Protein AF-A0AA41N6S9-F1 (afdb_monomer_lite)

Foldseek 3Di:
DDDDADPVGNPVPPDDDDPKDAFDDDPADVPRPQQKDKDWDWDADPPPRDIDIDIDIDGDDDPSVLGPHIPDDPDDDDDPVRRVVVVVSVVVVVCCVPPPVD

Structure (mmCIF, N/CA/C/O backbone):
data_AF-A0AA41N6S9-F1
#
_entry.id   AF-A0AA41N6S9-F1
#
loop_
_atom_site.group_PDB
_atom_site.id
_atom_site.type_symbol
_atom_site.label_atom_id
_atom_site.label_alt_id
_atom_site.label_comp_id
_atom_site.label_asym_id
_atom_site.label_entity_id
_atom_site.label_seq_id
_atom_site.pdbx_PDB_ins_code
_atom_site.Cartn_x
_atom_site.Cartn_y
_atom_site.Cartn_z
_atom_site.occupancy
_atom_site.B_iso_or_equiv
_atom_site.auth_seq_id
_atom_site.auth_comp_id
_atom_site.auth_asym_id
_atom_site.auth_atom_id
_atom_site.pdbx_PDB_model_num
ATOM 1 N N . MET A 1 1 ? 8.368 -1.977 -15.927 1.00 68.75 1 MET A N 1
ATOM 2 C CA . MET A 1 1 ? 9.531 -1.067 -15.996 1.00 68.75 1 MET A CA 1
ATOM 3 C C . MET A 1 1 ? 9.888 -0.846 -17.454 1.00 68.75 1 MET A C 1
ATOM 5 O O . MET A 1 1 ? 9.870 -1.816 -18.205 1.00 68.75 1 MET A O 1
ATOM 9 N N . LYS A 1 2 ? 10.170 0.396 -17.857 1.00 69.25 2 LYS A N 1
ATOM 10 C CA . LYS A 1 2 ? 10.661 0.712 -19.207 1.00 69.25 2 LYS A CA 1
ATOM 11 C C . LYS A 1 2 ? 12.093 1.226 -19.115 1.00 69.25 2 LYS A C 1
ATOM 13 O O . LYS A 1 2 ? 12.379 2.084 -18.288 1.00 69.25 2 LYS A O 1
ATOM 18 N N . SER A 1 3 ? 12.971 0.669 -19.943 1.00 66.81 3 SER A N 1
ATOM 19 C CA . SER A 1 3 ? 14.410 0.964 -19.979 1.00 66.81 3 SER A CA 1
ATOM 20 C C . SER A 1 3 ? 14.904 1.415 -21.360 1.00 66.81 3 SER A C 1
ATOM 22 O O . SER A 1 3 ? 16.099 1.600 -21.561 1.00 66.81 3 SER A O 1
ATOM 24 N N . GLU A 1 4 ? 14.001 1.553 -22.333 1.00 71.56 4 GLU A N 1
ATOM 25 C CA . GLU A 1 4 ? 14.346 1.915 -23.707 1.00 71.56 4 GLU A CA 1
ATOM 26 C C . GLU A 1 4 ? 14.430 3.438 -23.879 1.00 71.56 4 GLU A C 1
ATOM 28 O O . GLU A 1 4 ? 13.512 4.159 -23.479 1.00 71.56 4 GLU A O 1
ATOM 33 N N . HIS A 1 5 ? 15.497 3.910 -24.533 1.00 67.12 5 HIS A N 1
ATOM 34 C CA . HIS A 1 5 ? 15.625 5.298 -24.978 1.00 67.12 5 HIS A CA 1
ATOM 35 C C . HIS A 1 5 ? 14.588 5.614 -26.062 1.00 67.12 5 HIS A C 1
ATOM 37 O O . HIS A 1 5 ? 14.401 4.832 -27.001 1.00 67.12 5 HIS A O 1
ATOM 43 N N . ASP A 1 6 ? 13.948 6.780 -25.968 1.00 72.69 6 ASP A N 1
ATOM 44 C CA . ASP A 1 6 ? 13.134 7.282 -27.069 1.00 72.69 6 ASP A CA 1
ATOM 45 C C . ASP A 1 6 ? 14.030 7.588 -28.283 1.00 72.69 6 ASP A C 1
ATOM 47 O O . ASP A 1 6 ? 15.103 8.178 -28.166 1.00 72.69 6 ASP A O 1
ATOM 51 N N . LYS A 1 7 ? 13.589 7.174 -29.473 1.00 78.31 7 LYS A N 1
ATOM 52 C CA . LYS A 1 7 ? 14.307 7.429 -30.730 1.00 78.31 7 LYS A CA 1
ATOM 53 C C . LYS A 1 7 ? 14.252 8.904 -31.118 1.00 78.31 7 LYS A C 1
ATOM 55 O O . LYS A 1 7 ? 15.133 9.357 -31.846 1.00 78.31 7 LYS A O 1
ATOM 60 N N . THR A 1 8 ? 13.216 9.621 -30.679 1.00 82.38 8 THR A N 1
ATOM 61 C CA . THR A 1 8 ? 13.043 11.052 -30.955 1.00 82.38 8 THR A CA 1
ATOM 62 C C . THR A 1 8 ? 13.695 11.956 -29.917 1.00 82.38 8 THR A C 1
ATOM 64 O O . THR A 1 8 ? 14.100 13.059 -30.275 1.00 82.38 8 THR A O 1
ATOM 67 N N . ASP A 1 9 ? 13.876 11.476 -28.685 1.00 78.12 9 ASP A N 1
ATOM 68 C CA . ASP A 1 9 ? 14.615 12.176 -27.633 1.00 78.12 9 ASP A CA 1
ATOM 69 C C . ASP A 1 9 ? 15.491 11.203 -26.809 1.00 78.12 9 ASP A C 1
ATOM 71 O O . ASP A 1 9 ? 15.122 10.765 -25.716 1.00 78.12 9 ASP A O 1
ATOM 75 N N . PRO A 1 10 ? 16.670 10.822 -27.332 1.00 76.44 10 PRO A N 1
ATOM 76 C CA . PRO A 1 10 ? 17.529 9.818 -26.707 1.00 76.44 10 PRO A CA 1
ATOM 77 C C . PRO A 1 10 ? 18.147 10.268 -25.375 1.00 76.44 10 PRO A C 1
ATOM 79 O O . PRO A 1 10 ? 18.623 9.417 -24.621 1.00 76.44 10 PRO A O 1
ATOM 82 N N . PHE A 1 11 ? 18.124 11.568 -25.061 1.00 76.50 11 PHE A N 1
ATOM 83 C CA . PHE A 1 11 ? 18.643 12.112 -23.801 1.00 76.50 11 PHE A CA 1
ATOM 84 C C . PHE A 1 11 ? 17.582 12.216 -22.700 1.00 76.50 11 PHE A C 1
ATOM 86 O O . PHE A 1 11 ? 17.940 12.418 -21.545 1.00 76.50 11 PHE A O 1
ATOM 93 N N . PHE A 1 12 ? 16.299 12.042 -23.031 1.00 75.25 12 PHE A N 1
ATOM 94 C CA . PHE A 1 12 ? 15.201 12.096 -22.061 1.00 75.25 12 PHE A CA 1
ATOM 95 C C . PHE A 1 12 ? 15.215 10.936 -21.053 1.00 75.25 12 PHE A C 1
ATOM 97 O O . PHE A 1 12 ? 14.634 11.022 -19.974 1.00 75.25 12 PHE A O 1
ATOM 104 N N . PHE A 1 13 ? 15.874 9.826 -21.386 1.00 70.38 13 PHE A N 1
ATOM 105 C CA . PHE A 1 13 ? 15.968 8.679 -20.491 1.00 70.38 13 PHE A CA 1
ATOM 106 C C . PHE A 1 13 ? 17.070 8.892 -19.446 1.00 70.38 13 PHE A C 1
ATOM 108 O O . PHE A 1 13 ? 18.251 8.679 -19.719 1.00 70.38 13 PHE A O 1
ATOM 115 N N . GLU A 1 14 ? 16.665 9.294 -18.244 1.00 73.00 14 GLU A N 1
ATOM 116 C CA . GLU A 1 14 ? 17.568 9.492 -17.106 1.00 73.00 14 GLU A CA 1
ATOM 117 C C . GLU A 1 14 ? 17.708 8.224 -16.246 1.00 73.00 14 GLU A C 1
ATOM 119 O O . GLU A 1 14 ? 18.780 7.940 -15.714 1.00 73.00 14 GLU A O 1
ATOM 124 N N . SER A 1 15 ? 16.641 7.425 -16.124 1.00 67.38 15 SER A N 1
ATOM 125 C CA . SER A 1 15 ? 16.614 6.156 -15.383 1.00 67.38 15 SER A CA 1
ATOM 126 C C . SER A 1 15 ? 15.370 5.329 -15.735 1.00 67.38 15 SER A C 1
ATOM 128 O O . SER A 1 15 ? 14.391 5.878 -16.252 1.00 67.38 15 SER A O 1
ATOM 130 N N . PRO A 1 16 ? 15.365 4.008 -15.460 1.00 74.00 16 PRO A N 1
ATOM 131 C CA . PRO A 1 16 ? 14.165 3.204 -15.614 1.00 74.00 16 PRO A CA 1
ATOM 132 C C . PRO A 1 16 ? 13.035 3.726 -14.731 1.00 74.00 16 PRO A C 1
ATOM 134 O O . PRO A 1 16 ? 13.245 4.004 -13.554 1.00 74.00 16 PRO A O 1
ATOM 137 N N . TYR A 1 17 ? 11.829 3.799 -15.285 1.00 75.56 17 TYR A N 1
ATOM 138 C CA . TYR A 1 17 ? 10.643 4.215 -14.543 1.00 75.56 17 TYR A CA 1
ATOM 139 C C . TYR A 1 17 ? 9.569 3.125 -14.540 1.00 75.56 17 TYR A C 1
ATOM 141 O O . TYR A 1 17 ? 9.500 2.242 -15.417 1.00 75.56 17 TYR A O 1
ATOM 149 N N . ILE A 1 18 ? 8.734 3.170 -13.505 1.00 78.00 18 ILE A N 1
ATOM 150 C CA . ILE A 1 18 ? 7.579 2.292 -13.344 1.00 78.00 18 ILE A CA 1
ATOM 151 C C . ILE A 1 18 ? 6.487 2.825 -14.275 1.00 78.00 18 ILE A C 1
ATOM 153 O O . ILE A 1 18 ? 6.018 3.942 -14.110 1.00 78.00 18 ILE A O 1
ATOM 157 N N . VAL A 1 19 ? 6.128 2.041 -15.293 1.00 75.88 19 VAL A N 1
ATOM 158 C CA . VAL A 1 19 ? 5.054 2.394 -16.242 1.00 75.88 19 VAL A CA 1
ATOM 159 C C . VAL A 1 19 ? 3.690 2.038 -15.667 1.00 75.88 19 VAL A C 1
ATOM 161 O O . VAL A 1 19 ? 2.729 2.765 -15.856 1.00 75.88 19 VAL A O 1
ATOM 164 N N . ASP A 1 20 ? 3.617 0.884 -15.012 1.00 74.44 20 ASP A N 1
ATOM 165 C CA . ASP A 1 20 ? 2.392 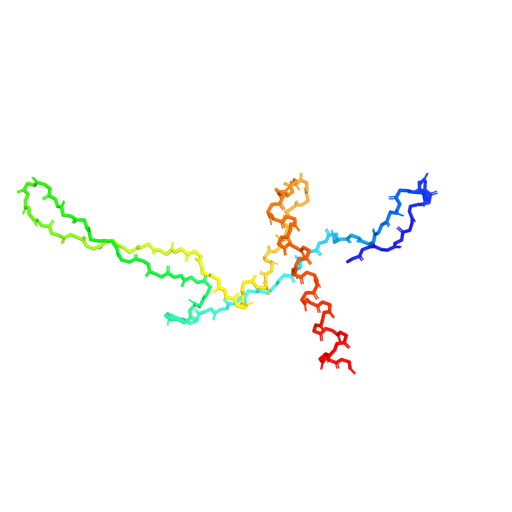0.323 -14.465 1.00 74.44 20 ASP A CA 1
ATOM 166 C C . ASP A 1 20 ? 2.766 -0.728 -13.411 1.00 74.44 20 ASP A C 1
ATOM 168 O O . ASP A 1 20 ? 3.864 -1.309 -13.461 1.00 74.44 20 ASP A O 1
ATOM 172 N N . CYS A 1 21 ? 1.855 -0.981 -12.475 1.00 76.81 21 CYS A N 1
ATOM 173 C CA . CYS A 1 21 ? 1.984 -2.021 -11.470 1.00 76.81 21 CYS A CA 1
ATOM 174 C C . CYS A 1 21 ? 0.652 -2.751 -11.266 1.00 76.81 21 CYS A C 1
ATOM 176 O O . CYS A 1 21 ? -0.391 -2.144 -11.014 1.00 76.81 21 CYS A O 1
ATOM 178 N N . TYR A 1 22 ? 0.705 -4.082 -11.344 1.00 78.69 22 TYR A N 1
ATOM 179 C CA . TYR A 1 22 ? -0.456 -4.953 -11.211 1.00 78.69 22 TYR A CA 1
ATOM 180 C C . TYR A 1 22 ? -0.333 -5.816 -9.961 1.00 78.69 22 TYR A C 1
ATOM 182 O O . TYR A 1 22 ? 0.485 -6.733 -9.902 1.00 78.69 22 TYR A O 1
ATOM 190 N N . GLY A 1 23 ? -1.195 -5.552 -8.986 1.00 80.19 23 GLY A N 1
ATOM 191 C CA . GLY A 1 23 ? -1.431 -6.433 -7.854 1.00 80.19 23 GLY A CA 1
ATOM 192 C C . GLY A 1 23 ? -2.410 -7.575 -8.157 1.00 80.19 23 GLY A C 1
ATOM 193 O O . GLY A 1 23 ? -2.962 -7.723 -9.248 1.00 80.19 23 GLY A O 1
ATOM 194 N N . CYS A 1 24 ? -2.661 -8.375 -7.130 1.00 78.75 24 CYS A N 1
ATOM 195 C CA . CYS A 1 24 ? -3.645 -9.446 -7.067 1.00 78.75 24 CYS A CA 1
ATOM 196 C C . CYS A 1 24 ? -4.784 -9.065 -6.105 1.00 78.75 24 CYS A C 1
ATOM 198 O O . CYS A 1 24 ? -4.611 -8.254 -5.207 1.00 78.75 24 CYS A O 1
ATOM 200 N N . THR A 1 25 ? -5.971 -9.650 -6.220 1.00 76.12 25 THR A N 1
ATOM 201 C CA . THR A 1 25 ? -7.003 -9.489 -5.183 1.00 76.12 25 THR A CA 1
ATOM 202 C C . THR A 1 25 ? -6.805 -10.507 -4.066 1.00 76.12 25 THR A C 1
ATOM 204 O O . THR A 1 25 ? -6.841 -11.713 -4.304 1.00 76.12 25 THR A O 1
ATOM 207 N N . THR A 1 26 ? -6.648 -10.040 -2.827 1.00 73.94 26 THR A N 1
ATOM 208 C CA . THR A 1 26 ? -6.534 -10.916 -1.654 1.00 73.94 26 THR A CA 1
ATOM 209 C C . THR A 1 26 ? -7.904 -11.152 -1.015 1.00 73.94 26 THR A C 1
ATOM 211 O O . THR A 1 26 ? -8.451 -10.275 -0.342 1.00 73.94 26 THR A O 1
ATOM 214 N N . ASP A 1 27 ? -8.448 -12.362 -1.160 1.00 77.00 27 ASP A N 1
ATOM 215 C CA . ASP A 1 27 ? -9.714 -12.757 -0.527 1.00 77.00 27 ASP A CA 1
ATOM 216 C C . ASP A 1 27 ? -9.539 -13.015 0.979 1.00 77.00 27 ASP A C 1
ATOM 218 O O . ASP A 1 27 ? -9.348 -14.138 1.463 1.00 77.00 27 ASP A O 1
ATOM 222 N N . GLY A 1 28 ? -9.608 -11.940 1.762 1.00 73.19 28 GLY A N 1
ATOM 223 C CA . GLY A 1 28 ? -9.562 -12.009 3.217 1.00 73.19 28 GLY A CA 1
ATOM 224 C C . GLY A 1 28 ? -10.784 -12.729 3.797 1.00 73.19 28 GLY A C 1
ATOM 225 O O . GLY A 1 28 ? -11.911 -12.241 3.722 1.00 73.19 28 GLY A O 1
ATOM 226 N N . LYS A 1 29 ? -10.575 -13.863 4.479 1.00 80.75 29 LYS A N 1
ATOM 227 C CA . LYS A 1 29 ? -11.641 -14.502 5.275 1.00 80.75 29 LYS A CA 1
ATOM 228 C C . LYS A 1 29 ? -12.112 -13.552 6.386 1.00 80.75 29 LYS A C 1
ATOM 230 O O . LYS A 1 29 ? -11.317 -12.797 6.948 1.00 80.75 29 LYS A O 1
ATOM 235 N N . LYS A 1 30 ? -13.397 -13.622 6.760 1.00 80.88 30 LYS A N 1
ATOM 236 C CA . LYS A 1 30 ? -13.989 -12.785 7.825 1.00 80.88 30 LYS A CA 1
ATOM 237 C C . LYS A 1 30 ? -13.106 -12.777 9.082 1.00 80.88 30 LYS A C 1
ATOM 239 O O . LYS A 1 30 ? -12.785 -13.833 9.621 1.00 80.88 30 LYS A O 1
ATOM 244 N N . GLY A 1 31 ? -12.724 -11.581 9.534 1.00 79.38 31 GLY A N 1
ATOM 245 C CA . GLY A 1 31 ? -11.876 -11.380 10.716 1.00 79.38 31 GLY A CA 1
ATOM 246 C C . GLY A 1 31 ? -10.379 -11.649 10.516 1.00 79.38 31 GLY A C 1
ATOM 247 O O . GLY A 1 31 ? -9.636 -11.568 11.487 1.00 79.38 31 GLY A O 1
ATOM 248 N N . ARG A 1 32 ? -9.933 -11.961 9.292 1.00 84.00 32 ARG A N 1
ATOM 249 C CA . ARG A 1 32 ? -8.524 -12.228 8.948 1.00 84.00 32 ARG A CA 1
ATOM 250 C C . ARG A 1 32 ? -7.946 -11.266 7.912 1.00 84.00 32 ARG A C 1
ATOM 252 O O . ARG A 1 32 ? -6.823 -11.466 7.468 1.00 84.00 32 ARG A O 1
ATOM 259 N N . ASN A 1 33 ? -8.688 -10.231 7.526 1.00 85.38 33 ASN A N 1
ATOM 260 C CA . ASN A 1 33 ? -8.123 -9.176 6.699 1.00 85.38 33 ASN A CA 1
ATOM 261 C C . ASN A 1 33 ? -7.180 -8.319 7.559 1.00 85.38 33 ASN A C 1
ATOM 263 O O . ASN A 1 33 ? -7.636 -7.500 8.353 1.00 85.38 33 ASN A O 1
ATOM 267 N N . VAL A 1 34 ? -5.877 -8.557 7.416 1.00 87.31 34 VAL A N 1
ATOM 268 C CA . VAL A 1 34 ? -4.805 -7.853 8.137 1.00 87.31 34 VAL A CA 1
ATOM 269 C C . VAL A 1 34 ? -4.461 -6.491 7.527 1.00 87.31 34 VAL A C 1
ATOM 271 O O . VAL A 1 34 ? -3.783 -5.703 8.176 1.00 87.31 34 VAL A O 1
ATOM 274 N N . MET A 1 35 ? -4.976 -6.183 6.332 1.00 85.56 35 MET A N 1
ATOM 275 C CA . MET A 1 35 ? -4.809 -4.880 5.671 1.00 85.56 35 MET A CA 1
ATOM 276 C C . MET A 1 35 ? -5.758 -3.813 6.239 1.00 85.56 35 MET A C 1
ATOM 278 O O . MET A 1 35 ? -5.643 -2.635 5.913 1.00 85.56 35 MET A O 1
ATOM 282 N N . VAL A 1 36 ? -6.714 -4.199 7.096 1.00 87.38 36 VAL A N 1
ATOM 283 C CA . VAL A 1 36 ? -7.674 -3.278 7.720 1.00 87.38 36 VAL A CA 1
ATOM 284 C C . VAL A 1 36 ? -7.718 -3.457 9.232 1.00 87.38 36 VAL A C 1
ATOM 286 O O . VAL A 1 36 ? -7.852 -4.558 9.765 1.00 87.38 36 VAL A O 1
ATOM 289 N N . LYS A 1 37 ? -7.676 -2.339 9.956 1.00 89.31 37 LYS A N 1
ATOM 290 C CA . LYS A 1 37 ? -7.826 -2.297 11.408 1.00 89.31 37 LYS A CA 1
ATOM 291 C C . LYS A 1 37 ? -9.208 -1.785 11.778 1.00 89.31 37 LYS A C 1
ATOM 293 O O . LYS A 1 37 ? -9.687 -0.762 11.294 1.00 89.31 37 LYS A O 1
ATOM 298 N N . THR A 1 38 ? -9.861 -2.498 12.689 1.00 90.19 38 THR A N 1
ATOM 299 C CA . THR A 1 38 ? -11.194 -2.141 13.181 1.00 90.19 38 THR A CA 1
ATOM 300 C C . THR A 1 38 ? -11.085 -1.307 14.459 1.00 90.19 38 THR A C 1
ATOM 302 O O . THR A 1 38 ? -10.718 -1.816 15.516 1.00 90.19 38 THR A O 1
ATOM 305 N N . ILE A 1 39 ? -11.444 -0.026 14.385 1.00 91.50 39 ILE A N 1
ATOM 306 C CA . ILE A 1 39 ? -11.454 0.907 15.516 1.00 91.50 39 ILE A CA 1
ATOM 307 C C . ILE A 1 39 ? -12.876 1.015 16.074 1.00 91.50 39 ILE A C 1
ATOM 309 O O . ILE A 1 39 ? -13.816 1.380 15.366 1.00 91.50 39 ILE A O 1
ATOM 313 N N . LYS A 1 40 ? -13.035 0.743 17.373 1.00 92.75 40 LYS A N 1
ATOM 314 C CA . LYS A 1 40 ? -14.300 0.932 18.100 1.00 92.75 40 LYS A CA 1
ATOM 315 C C . LYS A 1 40 ? -14.295 2.288 18.803 1.00 92.75 40 LYS A C 1
ATOM 317 O O . LYS A 1 40 ? -13.472 2.522 19.682 1.00 92.75 40 LYS A O 1
ATOM 322 N N . LYS A 1 41 ? -15.236 3.167 18.457 1.00 91.81 41 LYS A N 1
ATOM 323 C CA . LYS A 1 41 ? -15.457 4.453 19.133 1.00 91.81 41 LYS A CA 1
ATOM 324 C C . LYS A 1 41 ? -16.760 4.411 19.919 1.00 91.81 41 LYS A C 1
ATOM 326 O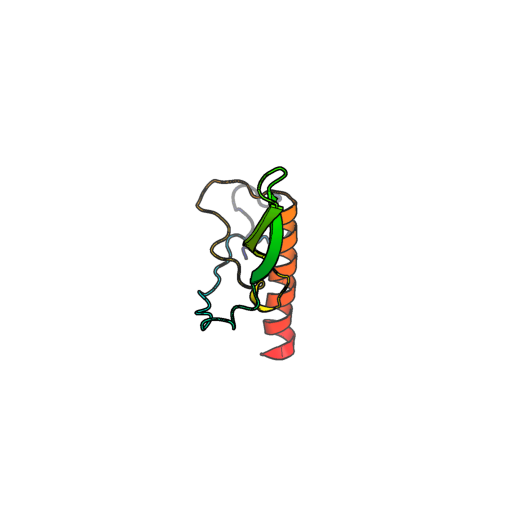 O . LYS A 1 41 ? -17.817 4.117 19.368 1.00 91.81 41 LYS A O 1
ATOM 331 N N . LYS A 1 42 ? -16.696 4.720 21.214 1.00 91.69 42 LYS A N 1
ATOM 332 C CA . LYS A 1 42 ? -17.886 4.861 22.061 1.00 91.69 42 LYS A CA 1
ATOM 333 C C . LYS A 1 42 ? -18.374 6.305 21.999 1.00 91.69 42 LYS A C 1
ATOM 335 O O . LYS A 1 42 ? -17.630 7.220 22.333 1.00 91.69 42 LYS A O 1
ATOM 340 N N . GLN A 1 43 ? -19.621 6.504 21.599 1.00 90.19 43 GLN A N 1
ATOM 341 C CA . GLN A 1 43 ? -20.289 7.799 21.593 1.00 90.19 43 GLN A CA 1
ATOM 342 C C . GLN A 1 43 ? -21.372 7.802 22.672 1.00 90.19 43 GLN A C 1
ATOM 344 O O . GLN A 1 43 ? -22.272 6.961 22.661 1.00 90.19 43 GLN A O 1
ATOM 349 N N . LYS A 1 44 ? -21.290 8.750 23.608 1.00 91.62 44 LYS A N 1
ATOM 350 C CA . LYS A 1 44 ? -22.297 8.947 24.657 1.00 91.62 44 LYS A CA 1
ATOM 351 C C . LYS A 1 44 ? -23.195 10.125 24.293 1.00 91.62 44 LYS A C 1
ATOM 353 O O . LYS A 1 44 ? -22.703 11.222 24.037 1.00 91.62 44 LYS A O 1
ATOM 358 N N . HIS A 1 45 ? -24.508 9.912 24.289 1.00 90.62 45 HIS A N 1
ATOM 359 C CA . HIS A 1 45 ? -25.465 10.989 24.046 1.00 90.62 45 HIS A CA 1
ATOM 360 C C . HIS A 1 45 ? -25.554 11.916 25.269 1.00 90.62 45 HIS A C 1
ATOM 362 O O . HIS A 1 45 ? -25.866 11.455 26.369 1.00 90.62 45 HIS A O 1
ATOM 368 N N . LYS A 1 46 ? -25.365 13.231 25.078 1.00 82.38 46 LYS A N 1
ATOM 369 C CA . LYS A 1 46 ? -25.302 14.261 26.143 1.00 82.38 46 LYS A CA 1
ATOM 370 C C . LYS A 1 46 ? -26.628 14.547 26.889 1.00 82.38 46 LYS A C 1
ATOM 372 O O . LYS A 1 46 ? -26.738 15.549 27.570 1.00 82.38 46 LYS A O 1
ATOM 377 N N . GLY A 1 47 ? -27.623 13.665 26.803 1.00 85.12 47 GLY A N 1
ATOM 378 C CA . GLY A 1 47 ? -28.946 13.874 27.418 1.00 85.12 47 GLY A CA 1
ATOM 379 C C . GLY A 1 47 ? -29.566 12.574 27.915 1.00 85.12 47 GLY A C 1
ATOM 380 O O . GLY A 1 47 ? -29.813 12.413 29.099 1.00 85.12 47 GLY A O 1
ATOM 381 N N . ARG A 1 48 ? -29.709 11.580 27.029 1.00 84.56 48 ARG A N 1
ATOM 382 C CA . ARG A 1 48 ? -30.187 10.236 27.394 1.00 84.56 48 ARG A CA 1
ATOM 383 C C . ARG A 1 48 ? -29.161 9.348 28.109 1.00 84.56 48 ARG A C 1
ATOM 385 O O . ARG A 1 48 ? -29.505 8.243 28.504 1.00 84.56 48 ARG A O 1
ATOM 392 N N . GLY A 1 49 ? -27.892 9.753 28.207 1.00 86.31 49 GLY A N 1
ATOM 393 C CA . GLY A 1 49 ? -26.828 8.955 28.837 1.00 86.31 49 GLY A CA 1
ATOM 394 C C . GLY A 1 49 ? -26.452 7.659 28.100 1.00 86.31 49 GLY A C 1
ATOM 395 O O . GLY A 1 49 ? -25.425 7.063 28.418 1.00 86.31 49 GLY A O 1
ATOM 396 N N . THR A 1 50 ? -27.230 7.253 27.091 1.00 88.12 50 THR A N 1
ATOM 397 C CA . THR A 1 50 ? -27.018 6.054 26.281 1.00 88.12 50 THR A CA 1
ATOM 398 C C . THR A 1 50 ? -25.672 6.107 25.565 1.00 88.12 50 THR A C 1
ATOM 400 O O . THR A 1 50 ? -25.335 7.100 24.910 1.00 88.12 50 THR A O 1
ATOM 403 N N . VAL A 1 51 ? -24.919 5.013 25.669 1.00 90.56 51 VAL A N 1
ATOM 404 C CA . VAL A 1 51 ? -23.642 4.814 24.980 1.00 90.56 51 VAL A CA 1
ATOM 405 C C . VAL A 1 51 ? -23.877 3.913 23.773 1.00 90.56 51 VAL A C 1
ATOM 407 O O . VAL A 1 51 ? -24.384 2.803 23.916 1.00 90.56 51 VAL A O 1
ATOM 410 N N . ARG A 1 52 ? -23.496 4.377 22.583 1.00 91.06 52 ARG A N 1
ATOM 411 C CA . ARG A 1 52 ? -23.449 3.566 21.359 1.00 91.06 52 ARG A CA 1
ATOM 412 C C . ARG A 1 52 ? -21.997 3.328 20.968 1.00 91.06 52 ARG A C 1
ATOM 414 O O . ARG A 1 52 ? -21.164 4.220 21.107 1.00 91.06 52 ARG A O 1
ATOM 421 N N . THR A 1 53 ? -21.692 2.129 20.483 1.00 92.06 53 THR A N 1
ATOM 422 C CA . THR A 1 53 ? -20.367 1.810 19.938 1.00 92.06 53 THR A CA 1
ATOM 423 C C . TH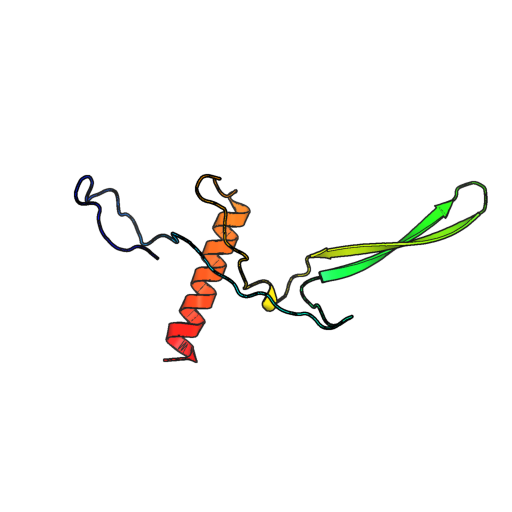R A 1 53 ? -20.448 1.838 18.421 1.00 92.06 53 THR A C 1
ATOM 425 O O . THR A 1 53 ? -21.202 1.069 17.835 1.00 92.06 53 THR A O 1
ATOM 428 N N . PHE A 1 54 ? -19.669 2.717 17.801 1.00 91.62 54 PHE A N 1
ATOM 429 C CA . PHE A 1 54 ? -19.480 2.776 16.359 1.00 91.62 54 PHE A CA 1
ATOM 430 C C . PHE A 1 54 ? -18.187 2.070 15.985 1.00 91.62 54 PHE A C 1
ATOM 432 O O . PHE A 1 54 ? -17.173 2.192 16.677 1.00 91.62 54 PHE A O 1
ATOM 439 N N . THR A 1 55 ? -18.227 1.341 14.880 1.00 91.31 55 THR A N 1
ATOM 440 C CA . THR A 1 55 ? -17.092 0.568 14.389 1.00 91.31 55 THR A CA 1
ATOM 441 C C . THR A 1 55 ? -16.639 1.172 13.069 1.00 91.31 55 THR A C 1
ATOM 443 O O . THR A 1 55 ? -17.432 1.240 12.135 1.00 91.31 55 THR A O 1
ATOM 446 N N . LYS A 1 56 ? -15.390 1.637 12.995 1.00 90.56 56 LYS A N 1
ATOM 447 C CA . LYS A 1 56 ? -14.782 2.176 11.773 1.00 90.56 56 LYS A CA 1
ATOM 448 C C . LYS A 1 56 ? -13.650 1.254 11.341 1.00 90.56 56 LYS A C 1
ATOM 450 O O . LYS A 1 56 ? -12.799 0.919 12.161 1.00 90.56 56 LYS A O 1
ATOM 455 N N . GLN A 1 57 ? -13.640 0.858 10.075 1.00 88.88 57 GLN A N 1
ATOM 456 C CA . GLN A 1 57 ? -12.475 0.214 9.475 1.00 88.88 57 GLN A CA 1
ATOM 457 C C . GLN A 1 57 ? -11.552 1.300 8.925 1.00 88.88 57 GLN A C 1
ATOM 459 O O . GLN A 1 57 ? -12.023 2.268 8.326 1.00 88.88 57 GLN A O 1
ATOM 464 N N . VAL A 1 58 ? -10.259 1.167 9.191 1.00 89.88 58 VAL A N 1
ATOM 465 C CA . VAL A 1 58 ? -9.205 2.018 8.634 1.00 89.88 58 VAL A CA 1
ATOM 466 C C . VAL A 1 58 ? -8.129 1.125 8.018 1.00 89.88 58 VAL A C 1
ATOM 468 O O . VAL A 1 58 ? -7.981 -0.008 8.485 1.00 89.88 58 VAL A O 1
ATOM 471 N N . PRO A 1 59 ? -7.389 1.598 7.003 1.00 87.25 59 PRO A N 1
ATOM 472 C CA . PRO A 1 59 ? -6.213 0.890 6.511 1.00 87.25 59 PRO A CA 1
ATOM 473 C C . PRO A 1 59 ? -5.237 0.571 7.651 1.00 87.25 59 PRO A C 1
ATOM 475 O O . PRO A 1 59 ? -5.149 1.310 8.636 1.00 87.25 59 PRO A O 1
ATOM 478 N N . SER A 1 60 ? -4.552 -0.560 7.537 1.00 87.94 60 SER A N 1
ATOM 479 C CA . SER A 1 60 ? -3.500 -0.994 8.453 1.00 87.94 60 SER A CA 1
ATOM 480 C C . SER A 1 60 ? -2.231 -1.251 7.662 1.00 87.94 60 SER A C 1
ATOM 482 O O . SER A 1 60 ? -2.289 -1.824 6.578 1.00 87.94 60 SER A O 1
ATOM 484 N N . GLU A 1 61 ? -1.090 -0.901 8.243 1.00 86.50 61 GLU A N 1
ATOM 485 C CA . GLU A 1 61 ? 0.202 -1.310 7.705 1.00 86.50 61 GLU A CA 1
ATOM 486 C C . GLU A 1 61 ? 0.331 -2.830 7.824 1.00 86.50 61 GLU A C 1
ATOM 488 O O . GLU A 1 61 ? 0.145 -3.417 8.897 1.00 86.50 61 GLU A O 1
ATOM 493 N N . SER A 1 62 ? 0.566 -3.475 6.688 1.00 86.25 62 SER A N 1
ATOM 494 C CA . SER A 1 62 ? 0.704 -4.916 6.560 1.00 86.25 62 SER A CA 1
ATOM 495 C C . SER A 1 62 ? 1.611 -5.213 5.379 1.00 86.25 62 SER A C 1
ATOM 497 O O . SER A 1 62 ? 1.594 -4.483 4.395 1.00 86.25 62 SER A O 1
ATOM 499 N N . PHE A 1 63 ? 2.330 -6.334 5.427 1.00 85.62 63 PHE A N 1
ATOM 500 C CA . PHE A 1 63 ? 3.047 -6.828 4.254 1.00 85.62 63 PHE A CA 1
ATOM 501 C C . PHE A 1 63 ? 2.107 -7.012 3.053 1.00 85.62 63 PHE A C 1
ATOM 503 O O . PHE A 1 63 ? 2.488 -6.726 1.936 1.00 85.62 63 PHE A O 1
ATOM 510 N N . PHE A 1 64 ? 0.847 -7.404 3.265 1.00 81.81 64 PHE A N 1
ATOM 511 C CA . PHE A 1 64 ? -0.119 -7.579 2.171 1.00 81.81 64 PHE A CA 1
ATOM 512 C C . PHE A 1 64 ? -0.595 -6.264 1.533 1.00 81.81 64 PHE A C 1
ATOM 514 O O . PHE A 1 64 ? -1.318 -6.313 0.541 1.00 81.81 64 PHE A O 1
ATOM 521 N N . THR A 1 65 ? -0.198 -5.114 2.086 1.00 79.12 65 THR A N 1
ATOM 522 C CA . THR A 1 65 ? -0.363 -3.804 1.443 1.00 79.12 65 THR A CA 1
ATOM 523 C C . THR A 1 65 ? 0.597 -3.635 0.257 1.00 79.12 65 THR A C 1
ATOM 525 O O . THR A 1 65 ? 0.300 -2.826 -0.614 1.00 79.12 65 THR A O 1
ATOM 528 N N . PHE A 1 66 ? 1.660 -4.456 0.175 1.00 77.38 66 PHE A N 1
ATOM 529 C CA . PHE A 1 66 ? 2.532 -4.676 -0.993 1.00 77.38 66 PHE A CA 1
ATOM 530 C C . PHE A 1 66 ? 1.754 -5.349 -2.133 1.00 77.38 66 PHE A C 1
ATOM 532 O O . PHE A 1 66 ? 1.949 -6.509 -2.498 1.00 77.38 66 PHE A O 1
ATOM 539 N N . ASN A 1 67 ? 0.709 -4.689 -2.589 1.00 69.50 67 ASN A N 1
ATOM 540 C CA . ASN A 1 67 ? -0.212 -5.249 -3.546 1.00 69.50 67 ASN A CA 1
ATOM 541 C C . ASN A 1 67 ? -0.947 -4.100 -4.224 1.00 69.50 67 ASN A C 1
ATOM 543 O O . ASN A 1 67 ? -2.136 -3.891 -3.957 1.00 69.50 67 ASN A O 1
ATOM 547 N N . PRO A 1 68 ? -0.228 -3.311 -5.038 1.00 63.00 68 PRO A N 1
ATOM 548 C CA . PRO A 1 68 ? -0.785 -2.139 -5.684 1.00 63.00 68 PRO A CA 1
ATOM 549 C C . PRO A 1 68 ? -1.929 -2.588 -6.593 1.00 63.00 68 PRO A C 1
ATOM 551 O O . PRO A 1 68 ? -1.743 -3.118 -7.688 1.00 63.00 68 PRO A O 1
ATOM 554 N N . LEU A 1 69 ? -3.159 -2.432 -6.104 1.00 55.44 69 LEU A N 1
ATOM 555 C CA . LEU A 1 69 ? -4.354 -2.466 -6.935 1.00 55.44 69 LEU A CA 1
ATOM 556 C C . LEU A 1 69 ? -4.129 -1.399 -7.996 1.00 55.44 69 LEU A C 1
ATOM 558 O O . LEU A 1 69 ? -3.982 -0.253 -7.591 1.00 55.44 69 LEU A O 1
ATOM 562 N N . LYS A 1 70 ? -4.034 -1.811 -9.273 1.00 54.38 70 LYS A N 1
ATOM 563 C CA . LYS A 1 70 ? -3.705 -0.990 -10.454 1.00 54.38 70 LYS A CA 1
ATOM 564 C C . LYS A 1 70 ? -3.426 0.462 -10.097 1.00 54.38 70 LYS A C 1
ATOM 566 O O . LYS A 1 70 ? -4.372 1.206 -9.825 1.00 54.38 70 LYS A O 1
ATOM 571 N N . ALA A 1 71 ? -2.151 0.834 -10.107 1.00 52.81 71 ALA A N 1
ATOM 572 C CA . ALA A 1 71 ? -1.773 2.226 -9.992 1.00 52.81 71 ALA A CA 1
ATOM 573 C C . ALA A 1 71 ? -2.355 2.971 -11.193 1.00 52.81 71 ALA A C 1
ATOM 575 O O . ALA A 1 71 ? -1.737 3.034 -12.243 1.00 52.81 71 ALA A O 1
ATOM 576 N N . LEU A 1 72 ? -3.549 3.523 -10.981 1.00 51.84 72 LEU A N 1
ATOM 577 C CA . LEU A 1 72 ? -4.137 4.584 -11.769 1.00 51.84 72 LEU A CA 1
ATOM 578 C C . LEU A 1 72 ? -4.575 4.179 -13.191 1.00 51.84 72 LEU A C 1
ATOM 580 O O . LEU A 1 72 ? -3.890 3.490 -13.936 1.00 51.84 72 LEU A O 1
ATOM 584 N N . GLY A 1 73 ? -5.792 4.569 -13.573 1.00 51.62 73 GLY A N 1
ATOM 585 C CA . GLY A 1 73 ? -6.206 4.476 -14.974 1.00 51.62 73 GLY A CA 1
ATOM 586 C C . GLY A 1 73 ? -5.362 5.417 -15.836 1.00 51.62 73 GLY A C 1
ATOM 587 O O . GLY A 1 73 ? -4.843 6.407 -15.324 1.00 51.62 73 GLY A O 1
ATOM 588 N N . ASP A 1 74 ? -5.256 5.122 -17.134 1.00 49.28 74 ASP A N 1
ATOM 589 C CA . ASP A 1 74 ? -4.550 5.9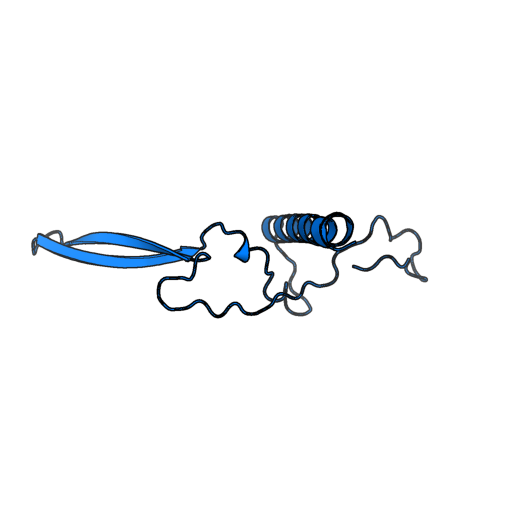58 -18.112 1.00 49.28 74 ASP A CA 1
ATOM 590 C C . ASP A 1 74 ? -4.965 7.442 -17.977 1.00 49.28 74 ASP A C 1
ATOM 592 O O . ASP A 1 74 ? -6.039 7.835 -18.439 1.00 49.28 74 ASP A O 1
ATOM 596 N N . GLY A 1 75 ? -4.122 8.273 -17.348 1.00 54.34 75 GLY A N 1
ATOM 597 C CA . GLY A 1 75 ? -4.224 9.738 -17.406 1.00 54.34 75 GLY A CA 1
ATOM 598 C C . GLY A 1 75 ? -4.404 10.521 -16.100 1.00 54.34 75 GLY A C 1
ATOM 599 O O . GLY A 1 75 ? -4.439 11.749 -16.176 1.00 54.34 75 GLY A O 1
ATOM 600 N N . GLU A 1 76 ? -4.494 9.897 -14.924 1.00 60.56 76 GLU A N 1
ATOM 601 C CA . GLU A 1 76 ? -4.362 10.652 -13.664 1.00 60.56 76 GLU A CA 1
ATOM 602 C C . GLU A 1 76 ? -2.869 10.750 -13.278 1.00 60.56 76 GLU A C 1
ATOM 604 O O . GLU A 1 76 ? -2.081 9.852 -13.569 1.00 60.56 76 GLU A O 1
ATOM 609 N N . SER A 1 77 ? -2.447 11.862 -12.674 1.00 67.38 77 SER A N 1
ATOM 610 C CA . SER A 1 77 ? -1.117 11.994 -12.065 1.00 67.38 77 SER A CA 1
ATOM 611 C C . SER A 1 77 ? -1.174 11.483 -10.628 1.00 67.38 77 SER A C 1
ATOM 613 O O . SER A 1 77 ? -2.095 11.853 -9.895 1.00 67.38 77 SER A O 1
ATOM 615 N N . LEU A 1 78 ? -0.202 10.673 -10.218 1.00 72.75 78 LEU A N 1
ATOM 616 C CA . LEU A 1 78 ? -0.062 10.265 -8.823 1.00 72.75 78 LEU A CA 1
ATOM 617 C C . LEU A 1 78 ? 0.353 11.464 -7.962 1.00 72.75 78 LEU A C 1
ATOM 619 O O . LEU A 1 78 ? 1.022 12.381 -8.432 1.00 72.75 78 LEU A O 1
ATOM 623 N N . ASP A 1 79 ? -0.079 11.477 -6.704 1.00 84.06 79 ASP A N 1
ATOM 624 C CA . ASP A 1 79 ? 0.505 12.373 -5.710 1.00 84.06 79 ASP A CA 1
ATOM 625 C C . ASP A 1 79 ? 1.879 11.848 -5.252 1.00 84.06 79 ASP A C 1
ATOM 627 O O . ASP A 1 79 ? 2.192 10.669 -5.417 1.00 84.06 79 ASP A O 1
ATOM 631 N N . GLU A 1 80 ? 2.692 12.722 -4.657 1.00 84.81 80 GLU A N 1
ATOM 632 C CA . GLU A 1 80 ? 4.069 12.416 -4.243 1.00 84.81 80 GLU A CA 1
ATOM 633 C C . GLU A 1 80 ? 4.156 11.234 -3.252 1.00 84.81 80 GLU A C 1
ATOM 635 O O . GLU A 1 80 ? 5.073 10.416 -3.350 1.00 84.81 80 GLU A O 1
ATOM 640 N N . ASP A 1 81 ? 3.178 11.076 -2.347 1.00 83.44 81 ASP A N 1
ATOM 641 C CA . ASP A 1 81 ? 3.152 9.956 -1.394 1.00 83.44 81 ASP A CA 1
ATOM 642 C C . ASP A 1 81 ? 2.868 8.629 -2.118 1.00 83.44 81 ASP A C 1
ATOM 644 O O . ASP A 1 81 ? 3.456 7.584 -1.803 1.00 83.44 81 ASP A O 1
ATOM 648 N N . SER A 1 82 ? 1.979 8.663 -3.114 1.00 80.94 82 SER A N 1
ATOM 649 C CA . SER A 1 82 ? 1.685 7.515 -3.973 1.00 80.94 82 SER A CA 1
ATOM 650 C C . SER A 1 82 ? 2.883 7.132 -4.851 1.00 80.94 82 SER A C 1
ATOM 652 O O . SER A 1 82 ? 3.188 5.943 -4.973 1.00 80.94 82 SER A O 1
ATOM 654 N N . GLU A 1 83 ? 3.604 8.107 -5.416 1.00 81.81 83 GLU A N 1
ATOM 655 C CA . GLU A 1 83 ? 4.842 7.861 -6.174 1.00 81.81 83 GLU A CA 1
ATOM 656 C C . GLU A 1 83 ? 5.925 7.227 -5.295 1.00 81.81 83 GLU A C 1
ATOM 658 O O . GLU A 1 83 ? 6.522 6.214 -5.670 1.00 81.81 83 GLU A O 1
ATOM 663 N N . PHE A 1 84 ? 6.130 7.767 -4.091 1.00 84.06 84 PHE A N 1
ATOM 664 C CA . PHE A 1 84 ? 7.088 7.223 -3.132 1.00 84.06 84 PHE A CA 1
ATOM 665 C C . PHE A 1 84 ? 6.740 5.783 -2.734 1.00 84.06 84 PHE A C 1
ATOM 667 O O . PHE A 1 84 ? 7.612 4.912 -2.698 1.00 84.06 84 PHE A O 1
ATOM 674 N N . THR A 1 85 ? 5.455 5.507 -2.500 1.00 84.44 85 THR A N 1
ATOM 675 C CA . THR A 1 85 ? 4.976 4.155 -2.180 1.00 84.44 85 THR A CA 1
ATOM 676 C C . THR A 1 85 ? 5.254 3.177 -3.325 1.00 84.44 85 THR A C 1
ATOM 678 O O . THR A 1 85 ? 5.733 2.072 -3.078 1.00 84.44 85 THR A O 1
ATOM 681 N N . LEU A 1 86 ? 5.036 3.582 -4.581 1.00 84.12 86 LEU A N 1
ATOM 682 C CA . LEU A 1 86 ? 5.326 2.732 -5.741 1.00 84.12 86 LEU A CA 1
ATOM 683 C C . LEU A 1 86 ? 6.813 2.437 -5.918 1.00 84.12 86 LEU A C 1
ATOM 685 O O . LEU A 1 86 ? 7.168 1.327 -6.314 1.00 84.12 86 LEU A O 1
ATOM 689 N N . ILE A 1 87 ? 7.684 3.407 -5.638 1.00 84.88 87 ILE A N 1
ATOM 690 C CA . ILE A 1 87 ? 9.136 3.199 -5.695 1.00 84.88 87 ILE A CA 1
ATOM 691 C C . ILE A 1 87 ? 9.559 2.157 -4.654 1.00 84.88 87 ILE A C 1
ATOM 693 O O . ILE A 1 87 ? 10.291 1.223 -4.989 1.00 84.88 87 ILE A O 1
ATOM 697 N N . LEU A 1 88 ? 9.051 2.267 -3.421 1.00 87.44 88 LEU A N 1
ATOM 698 C CA . LEU A 1 88 ? 9.317 1.284 -2.368 1.00 87.44 88 LEU A CA 1
ATOM 699 C C . LEU A 1 88 ? 8.785 -0.109 -2.731 1.00 87.44 88 LEU A C 1
ATOM 701 O O . LEU A 1 88 ? 9.482 -1.108 -2.536 1.00 87.44 88 LEU A O 1
ATOM 705 N N . ASP A 1 89 ? 7.580 -0.186 -3.300 1.00 87.00 89 ASP A N 1
ATOM 706 C CA . ASP A 1 89 ? 7.011 -1.449 -3.771 1.00 87.00 89 ASP A CA 1
ATOM 707 C C . ASP A 1 89 ? 7.853 -2.052 -4.915 1.00 87.00 89 ASP A C 1
ATOM 709 O O . ASP A 1 89 ? 8.085 -3.261 -4.996 1.00 87.00 89 ASP A O 1
ATOM 713 N N . PHE A 1 90 ? 8.389 -1.228 -5.810 1.00 86.06 90 PHE A N 1
ATOM 714 C CA . PHE A 1 90 ? 9.289 -1.737 -6.838 1.00 86.06 90 PHE A CA 1
ATOM 715 C C . PHE A 1 90 ? 10.579 -2.309 -6.237 1.00 86.06 90 PHE A C 1
ATOM 717 O O . PHE A 1 90 ? 10.992 -3.405 -6.619 1.00 86.06 90 PHE A O 1
ATOM 724 N N . GLU A 1 91 ? 11.190 -1.616 -5.275 1.00 88.12 91 GLU A N 1
ATOM 725 C CA . GLU A 1 91 ? 12.429 -2.060 -4.627 1.00 88.12 91 GLU A CA 1
ATOM 726 C C . GLU A 1 91 ? 12.242 -3.388 -3.880 1.00 88.12 91 GLU A C 1
ATOM 728 O O . GLU A 1 91 ? 13.028 -4.323 -4.056 1.00 88.12 91 GLU A O 1
ATOM 733 N N . VAL A 1 92 ? 11.162 -3.514 -3.106 1.00 89.19 92 VAL A N 1
ATOM 734 C CA . VAL A 1 92 ? 10.832 -4.754 -2.391 1.00 89.19 92 VAL A CA 1
ATOM 735 C C . VAL A 1 92 ? 10.541 -5.895 -3.375 1.00 89.19 92 VAL A C 1
ATOM 737 O O . VAL A 1 92 ? 11.014 -7.015 -3.177 1.00 89.19 92 VAL A O 1
ATOM 740 N N . GLY A 1 93 ? 9.816 -5.625 -4.465 1.00 87.38 93 GLY A N 1
ATOM 741 C CA . GLY A 1 93 ? 9.541 -6.619 -5.507 1.00 87.38 93 GLY A CA 1
ATOM 742 C C . GLY A 1 93 ? 10.802 -7.092 -6.220 1.00 87.38 93 GLY A C 1
ATOM 743 O O . GLY A 1 93 ? 11.014 -8.294 -6.382 1.00 87.38 93 GLY A O 1
ATOM 744 N N . HIS A 1 94 ? 11.668 -6.152 -6.592 1.00 87.12 94 HIS A N 1
ATOM 745 C CA . HIS A 1 94 ? 12.965 -6.439 -7.190 1.00 87.12 94 HIS A CA 1
ATOM 746 C C . HIS A 1 94 ? 13.850 -7.260 -6.244 1.00 87.12 94 HIS A C 1
ATOM 748 O O . HIS A 1 94 ? 14.474 -8.229 -6.670 1.00 87.12 94 HIS A O 1
ATOM 754 N N . PHE A 1 95 ? 13.846 -6.939 -4.946 1.00 90.62 95 PHE A N 1
ATOM 755 C CA . PHE A 1 95 ? 14.564 -7.719 -3.941 1.00 90.62 95 PHE A CA 1
ATOM 756 C C . PHE A 1 95 ? 14.104 -9.185 -3.904 1.00 90.62 95 PHE A C 1
ATOM 758 O O . PHE A 1 95 ? 14.940 -10.088 -3.903 1.00 90.62 95 PHE A O 1
ATOM 765 N N . PHE A 1 96 ? 12.789 -9.440 -3.925 1.00 89.50 96 PHE A N 1
ATOM 766 C CA . PHE A 1 96 ? 12.264 -10.810 -3.969 1.00 89.50 96 PHE A CA 1
ATOM 767 C C . PHE A 1 96 ? 12.714 -11.576 -5.216 1.00 89.50 96 PHE A C 1
ATOM 769 O O . PHE A 1 96 ? 13.038 -12.761 -5.118 1.00 89.50 96 PHE A O 1
ATOM 776 N N . LEU A 1 97 ? 12.734 -10.914 -6.374 1.00 88.94 97 LEU A N 1
ATOM 777 C CA . LEU A 1 97 ? 13.144 -11.537 -7.629 1.00 88.94 97 LEU A CA 1
ATOM 778 C C . LEU A 1 97 ? 14.628 -11.913 -7.611 1.00 88.94 97 LEU A C 1
ATOM 780 O O . LEU A 1 97 ? 14.948 -13.075 -7.843 1.00 88.94 97 LEU A O 1
ATOM 784 N N . GLU A 1 98 ? 15.504 -10.961 -7.289 1.00 90.44 98 GLU A N 1
ATOM 785 C CA . GLU A 1 98 ? 16.959 -11.133 -7.404 1.00 90.44 98 GLU A CA 1
ATOM 786 C C . GLU A 1 98 ? 17.581 -11.987 -6.296 1.00 90.44 98 GLU A C 1
ATOM 788 O O . GLU A 1 98 ? 18.582 -12.652 -6.536 1.00 90.44 98 GLU A O 1
ATOM 793 N N . TRP A 1 99 ? 17.028 -11.956 -5.080 1.00 91.56 99 TRP A N 1
ATOM 794 C CA . TRP A 1 99 ? 17.715 -12.521 -3.908 1.00 91.56 99 TRP A CA 1
ATOM 795 C C . TRP A 1 99 ? 17.021 -13.725 -3.277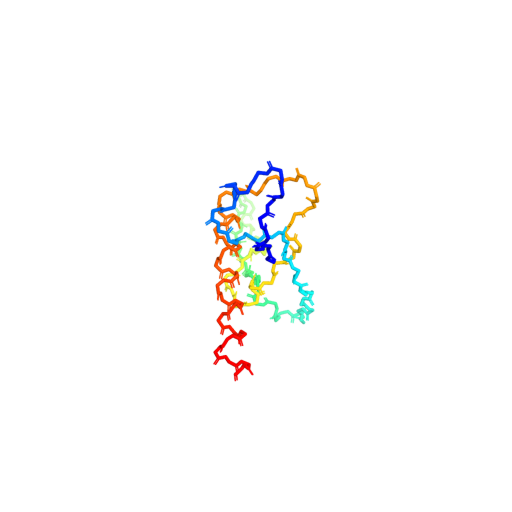 1.00 91.56 99 TRP A C 1
ATOM 797 O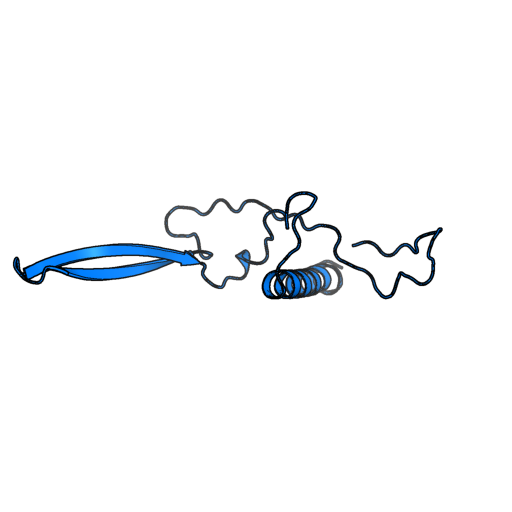 O . TRP A 1 99 ? 17.632 -14.408 -2.455 1.00 91.56 99 TRP A O 1
ATOM 807 N N . ILE A 1 100 ? 15.739 -13.951 -3.574 1.00 89.69 100 ILE A N 1
ATOM 808 C CA . ILE A 1 100 ? 14.960 -15.032 -2.951 1.00 89.69 100 ILE A CA 1
ATOM 809 C C . ILE A 1 100 ? 14.577 -16.110 -3.963 1.00 89.69 100 ILE A C 1
ATOM 811 O O . ILE A 1 100 ? 14.593 -17.292 -3.618 1.00 89.69 100 ILE A O 1
ATOM 815 N N . VAL A 1 101 ? 14.170 -15.719 -5.171 1.00 84.50 101 VAL A N 1
ATOM 816 C CA . VAL A 1 101 ? 13.698 -16.663 -6.196 1.00 84.50 101 VAL A CA 1
ATOM 817 C C . VAL A 1 101 ? 14.834 -17.165 -7.088 1.00 84.50 101 VAL A C 1
ATOM 819 O O . VAL A 1 101 ? 14.818 -18.341 -7.460 1.00 84.50 101 VAL A O 1
ATOM 822 N N . LEU A 1 102 ? 15.770 -16.283 -7.445 1.00 56.19 102 LEU A N 1
ATOM 823 C CA . LEU A 1 102 ? 16.981 -16.587 -8.214 1.00 56.19 102 LEU A CA 1
ATOM 824 C C . LEU A 1 102 ? 18.094 -17.149 -7.318 1.00 56.19 102 LEU A C 1
ATOM 826 O O . LEU A 1 102 ? 18.815 -18.047 -7.813 1.00 56.19 102 LEU A O 1
#

Secondary structure (DSSP, 8-state):
-B-PPPSS-TTS--S-B----------PPTT--TTEEEEEEEEE-TTT--EEEEEEEEE---GGG-----S--TTPPPPHHHHHHHHHHHHHHHHHIIIII-

Sequence (102 aa):
MKSEHDKTDPFFFESPYIVDCYGCTTDGKKGRNVMVKTIKKKQKHKGRGTVRTFTKQVPSESFFTFNPLKALGDGESLDEDSEFTLILDFEVGHFFLEWIVL

pLDDT: mean 79.91, std 10.78, range [49.28, 92.75]

Radius of gyration: 21.05 Å; chains: 1; bounding box: 49×31×60 Å

InterPro domains:
  IPR002164 Nucleosome assembly protein [PF00956] (1-101)
  IPR037231 NAP-like superfamily [SSF143113] (11-101)

Organism: Sciurus carolinensis (NCBI:txid30640)